Protein AF-A0A3D3PFV3-F1 (afdb_monomer)

Structure (mmCIF, N/CA/C/O backbone):
data_AF-A0A3D3PFV3-F1
#
_entry.id   AF-A0A3D3PFV3-F1
#
loop_
_atom_site.group_PDB
_atom_site.id
_atom_site.type_symbol
_atom_site.label_atom_id
_atom_site.label_alt_id
_atom_site.label_comp_id
_atom_site.label_asym_id
_atom_site.label_entity_id
_atom_site.label_seq_id
_atom_site.pdbx_PDB_ins_code
_atom_site.Cartn_x
_atom_site.Cartn_y
_atom_site.Cartn_z
_atom_site.occupancy
_atom_site.B_iso_or_equiv
_atom_site.auth_seq_id
_atom_site.auth_comp_id
_atom_site.auth_asym_id
_atom_site.auth_atom_id
_atom_site.pdbx_PDB_model_num
ATOM 1 N N . MET A 1 1 ? -27.471 -7.774 6.367 1.00 63.44 1 MET A N 1
ATOM 2 C CA . MET A 1 1 ? -28.161 -6.475 6.214 1.00 63.44 1 MET A CA 1
ATOM 3 C C . MET A 1 1 ? -28.689 -6.419 4.789 1.00 63.44 1 MET A C 1
ATOM 5 O O . MET A 1 1 ? -27.926 -6.762 3.900 1.00 63.44 1 MET A O 1
ATOM 9 N N . PHE A 1 2 ? -29.968 -6.098 4.578 1.00 79.25 2 PHE A N 1
ATOM 10 C CA . PHE A 1 2 ? -30.571 -6.064 3.232 1.00 79.25 2 PHE A CA 1
ATOM 11 C C . PHE A 1 2 ? -30.589 -4.654 2.620 1.00 79.25 2 PHE A C 1
ATOM 13 O O . PHE A 1 2 ? -30.582 -4.523 1.403 1.00 79.25 2 PHE A O 1
ATOM 20 N N . GLU A 1 3 ? -30.552 -3.614 3.456 1.00 80.38 3 GLU A N 1
ATOM 21 C CA . GLU A 1 3 ? -30.446 -2.209 3.054 1.00 80.38 3 GLU A CA 1
ATOM 22 C C . GLU A 1 3 ? -29.406 -1.511 3.940 1.00 80.38 3 GLU A C 1
ATOM 24 O O . GLU A 1 3 ? -29.421 -1.682 5.161 1.00 80.38 3 GLU A O 1
ATOM 29 N N . LEU A 1 4 ? -28.491 -0.752 3.329 1.00 80.62 4 LEU A N 1
ATOM 30 C CA . LEU A 1 4 ? -27.477 0.032 4.034 1.00 80.62 4 LEU A CA 1
ATOM 31 C C . LEU A 1 4 ? -28.091 1.359 4.502 1.00 80.62 4 LEU A C 1
ATOM 33 O O . LEU A 1 4 ? -28.334 2.246 3.686 1.00 80.62 4 LEU A O 1
ATOM 37 N N . ASN A 1 5 ? -28.314 1.509 5.809 1.00 83.88 5 ASN A N 1
ATOM 38 C CA . ASN A 1 5 ? -28.908 2.715 6.384 1.00 83.88 5 ASN A CA 1
ATOM 39 C C . ASN A 1 5 ? -28.039 3.295 7.511 1.00 83.88 5 ASN A C 1
ATOM 41 O O . ASN A 1 5 ? -27.996 2.755 8.611 1.00 83.88 5 ASN A O 1
ATOM 45 N N . PHE A 1 6 ? -27.399 4.438 7.249 1.00 79.31 6 PHE A N 1
ATOM 46 C CA . PHE A 1 6 ? -26.561 5.161 8.220 1.00 79.31 6 PHE A CA 1
ATOM 47 C C . PHE A 1 6 ? -27.351 5.920 9.303 1.00 79.31 6 PHE A C 1
ATOM 49 O O . PHE A 1 6 ? -26.748 6.550 10.165 1.00 79.31 6 PHE A O 1
ATOM 56 N N . ARG A 1 7 ? -28.689 5.930 9.236 1.00 82.25 7 ARG A N 1
ATOM 57 C CA . ARG A 1 7 ? -29.571 6.542 10.247 1.00 82.25 7 ARG A CA 1
ATOM 58 C C . ARG A 1 7 ? -30.150 5.524 11.230 1.00 82.25 7 ARG A C 1
ATOM 60 O O . ARG A 1 7 ? -30.950 5.908 12.077 1.00 82.25 7 ARG A O 1
ATOM 67 N N . ASP A 1 8 ? -29.812 4.246 11.080 1.00 86.94 8 ASP A N 1
ATOM 68 C CA . ASP A 1 8 ? -30.155 3.221 12.063 1.00 86.94 8 ASP A CA 1
ATOM 69 C C . ASP A 1 8 ? -29.319 3.447 13.335 1.00 86.94 8 ASP A C 1
ATOM 71 O O . ASP A 1 8 ? -28.158 3.842 13.263 1.00 86.94 8 ASP A O 1
ATOM 75 N N . GLU A 1 9 ? -29.912 3.225 14.506 1.00 85.25 9 GLU A N 1
ATOM 76 C CA . GLU A 1 9 ? -29.227 3.380 15.798 1.00 85.25 9 GLU A CA 1
ATOM 77 C C . GLU A 1 9 ? -28.315 2.187 16.124 1.00 85.25 9 GLU A C 1
ATOM 79 O O . GLU A 1 9 ? -27.547 2.218 17.087 1.00 85.25 9 GLU A O 1
ATOM 84 N N . ARG A 1 10 ? -28.405 1.107 15.342 1.00 88.56 10 ARG A N 1
ATOM 85 C CA . ARG A 1 10 ? -27.564 -0.083 15.485 1.00 88.56 10 ARG A CA 1
ATOM 86 C C . ARG A 1 10 ? -26.275 0.068 14.690 1.00 88.56 10 ARG A C 1
ATOM 88 O O . ARG A 1 10 ? -26.290 0.549 13.562 1.00 88.56 10 ARG A O 1
ATOM 95 N N . TYR A 1 11 ? -25.189 -0.462 15.245 1.00 84.31 11 TYR A N 1
ATOM 96 C CA . TYR A 1 11 ? -23.910 -0.530 14.546 1.00 84.31 11 TYR A CA 1
ATOM 97 C C . TYR A 1 11 ? -24.016 -1.305 13.228 1.00 84.31 11 TYR A C 1
ATOM 99 O O . TYR A 1 11 ? -24.617 -2.385 13.163 1.00 84.31 11 TYR A O 1
ATOM 107 N N . LEU A 1 12 ? -23.380 -0.772 12.187 1.00 88.00 12 LEU A N 1
ATOM 108 C CA . LEU A 1 12 ? -23.159 -1.493 10.942 1.00 88.00 12 LEU A CA 1
ATOM 109 C C . LEU A 1 12 ? -22.158 -2.642 11.169 1.00 88.00 12 LEU A C 1
ATOM 111 O O . LEU A 1 12 ? -21.323 -2.586 12.079 1.00 88.00 12 LEU A O 1
ATOM 115 N N . PRO A 1 13 ? -22.187 -3.694 10.332 1.00 87.12 13 PRO A N 1
ATOM 116 C CA . PRO A 1 13 ? -21.124 -4.691 10.329 1.00 87.12 13 PRO A CA 1
ATOM 117 C C . PRO A 1 13 ? -19.747 -4.024 10.212 1.00 87.12 13 PRO A C 1
ATOM 119 O O . PRO A 1 13 ? -19.541 -3.180 9.341 1.00 87.12 13 PRO A O 1
ATOM 122 N N . PHE A 1 14 ? -18.818 -4.419 11.087 1.00 87.44 14 PHE A N 1
ATOM 123 C CA . PHE A 1 14 ? -17.445 -3.893 11.179 1.00 87.44 14 PHE A CA 1
ATOM 124 C C . PHE A 1 14 ? -17.314 -2.422 11.612 1.00 87.44 14 PHE A C 1
ATOM 126 O O . PHE A 1 14 ? -16.203 -1.887 11.647 1.00 87.44 14 PHE A O 1
ATOM 133 N N . GLU A 1 15 ? -18.406 -1.763 12.008 1.00 89.31 15 GLU A N 1
ATOM 134 C CA . GLU A 1 15 ? -18.333 -0.418 12.569 1.00 89.31 15 GLU A CA 1
ATOM 135 C C . GLU A 1 15 ? -17.581 -0.427 13.906 1.00 89.31 15 GLU A C 1
ATOM 137 O O . GLU A 1 15 ? -17.847 -1.238 14.791 1.00 89.31 15 GLU A O 1
ATOM 142 N N . GLY A 1 16 ? -16.597 0.464 14.046 1.00 84.00 16 GLY A N 1
ATOM 143 C CA . GLY A 1 16 ? -15.778 0.557 15.257 1.00 84.00 16 GLY A CA 1
ATOM 144 C C . GLY A 1 16 ? -14.726 -0.548 15.426 1.00 84.00 16 GLY A C 1
ATOM 145 O O . GLY A 1 16 ? -13.986 -0.505 16.404 1.00 84.00 16 GLY A O 1
ATOM 146 N N . ALA A 1 17 ? -14.588 -1.486 14.479 1.00 84.38 17 ALA A N 1
ATOM 147 C CA . ALA A 1 17 ? -13.582 -2.558 14.541 1.00 84.38 17 ALA A CA 1
ATOM 148 C C . ALA A 1 17 ? -12.127 -2.066 14.368 1.00 84.38 17 ALA A C 1
ATOM 150 O O . ALA A 1 17 ? -11.183 -2.801 14.649 1.00 84.38 17 ALA A O 1
ATOM 151 N N . GLY A 1 18 ? -11.944 -0.815 13.934 1.00 81.00 18 GLY A N 1
ATOM 152 C CA . GLY A 1 18 ? -10.637 -0.210 13.686 1.00 81.00 18 GLY A CA 1
ATOM 153 C C . GLY A 1 18 ? -10.106 -0.481 12.275 1.00 81.00 18 GLY A C 1
ATOM 154 O O . GLY A 1 18 ? -10.359 -1.519 11.665 1.00 81.00 18 GLY A O 1
ATOM 155 N N . ALA A 1 19 ? -9.354 0.487 11.741 1.00 79.25 19 ALA A N 1
ATOM 156 C CA . ALA A 1 19 ? -8.774 0.395 10.398 1.00 79.25 19 ALA A CA 1
ATOM 157 C C . ALA A 1 19 ? -7.582 -0.579 10.319 1.00 79.25 19 ALA A C 1
ATOM 159 O O . ALA A 1 19 ? -7.252 -1.061 9.240 1.00 79.25 19 ALA A O 1
ATOM 160 N N . ILE A 1 20 ? -6.927 -0.861 11.451 1.00 82.56 20 ILE A N 1
ATOM 161 C CA . ILE A 1 20 ? -5.865 -1.867 11.547 1.00 82.56 20 ILE A CA 1
ATOM 162 C C . ILE A 1 20 ? -6.525 -3.176 11.974 1.00 82.56 20 ILE A C 1
ATOM 164 O O . ILE A 1 20 ? -6.770 -3.391 13.159 1.00 82.56 20 ILE A O 1
ATOM 168 N N . SER A 1 21 ? -6.850 -4.018 11.000 1.00 83.44 21 SER A N 1
ATOM 169 C CA . SER A 1 21 ? -7.611 -5.251 11.205 1.00 83.44 21 SER A CA 1
ATOM 170 C C . SER A 1 21 ? -7.213 -6.332 10.200 1.00 83.44 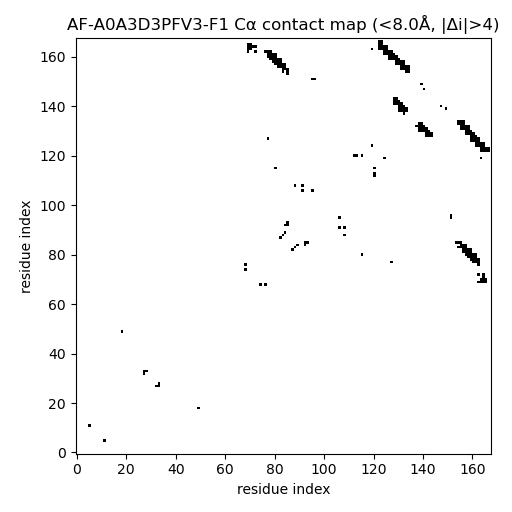21 SER A C 1
ATOM 172 O O . SER A 1 21 ? -6.666 -6.044 9.133 1.00 83.44 21 SER A O 1
ATOM 174 N N . GLU A 1 22 ? -7.470 -7.587 10.564 1.00 87.12 22 GLU A N 1
ATOM 175 C CA . GLU A 1 22 ? -7.316 -8.749 9.690 1.00 87.12 22 GLU A CA 1
ATOM 176 C C . GLU A 1 22 ? -8.679 -9.111 9.090 1.00 87.12 22 GLU A C 1
ATOM 178 O O . GLU A 1 22 ? -9.673 -9.229 9.810 1.00 87.12 22 GLU A O 1
ATOM 183 N N . TRP A 1 23 ? -8.731 -9.268 7.767 1.00 86.81 23 TRP A N 1
ATOM 184 C CA . TRP A 1 23 ? -9.965 -9.528 7.027 1.00 86.81 23 TRP A CA 1
ATOM 185 C C . TRP A 1 23 ? -9.906 -10.923 6.416 1.00 86.81 23 TRP A C 1
ATOM 187 O O . TRP A 1 23 ? -9.012 -11.219 5.625 1.00 86.81 23 TRP A O 1
ATOM 197 N N . LYS A 1 24 ? -10.877 -11.771 6.760 1.00 90.75 24 LYS A N 1
ATOM 198 C CA . LYS A 1 24 ? -11.032 -13.105 6.176 1.00 90.75 24 LYS A CA 1
ATOM 199 C C . LYS A 1 24 ? -12.237 -13.113 5.243 1.00 90.75 24 LYS A C 1
ATOM 201 O O . LYS A 1 24 ? -13.360 -12.867 5.678 1.00 90.75 24 LYS A O 1
ATOM 206 N N . ILE A 1 25 ? -11.9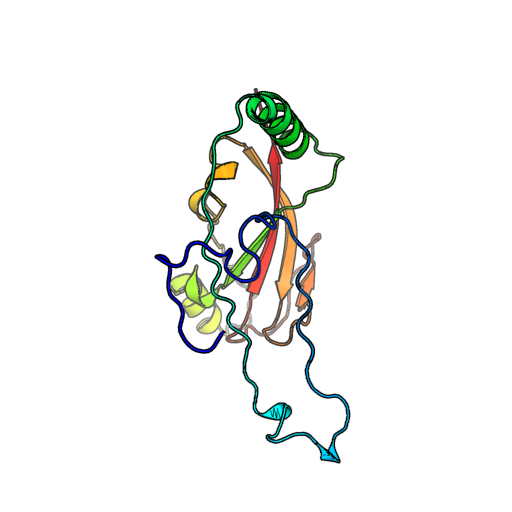93 -13.414 3.973 1.00 89.38 25 ILE A N 1
ATOM 207 C CA . ILE A 1 25 ? -13.028 -13.646 2.963 1.00 89.38 25 ILE A CA 1
ATOM 208 C C . ILE A 1 25 ? -13.002 -15.141 2.657 1.00 89.38 25 ILE A C 1
ATOM 210 O O . ILE A 1 25 ? -11.947 -15.682 2.337 1.00 89.38 25 ILE A O 1
ATOM 214 N N . GLU A 1 26 ? -14.143 -15.808 2.794 1.00 90.50 26 GLU A N 1
ATOM 215 C CA . GLU A 1 26 ? -14.268 -17.249 2.584 1.00 90.50 26 GLU A CA 1
ATOM 216 C C . GLU A 1 26 ? -15.376 -17.519 1.570 1.00 90.50 26 GLU A C 1
ATOM 218 O O . GLU A 1 26 ? -16.460 -16.937 1.637 1.00 90.50 26 GLU A O 1
ATOM 223 N N . LEU A 1 27 ? -15.069 -18.383 0.610 1.00 90.25 27 LEU A N 1
ATOM 224 C CA . LEU A 1 27 ? -15.999 -18.876 -0.393 1.00 90.25 27 LEU A CA 1
ATOM 225 C C . LEU A 1 27 ? -16.276 -20.356 -0.120 1.00 90.25 27 LEU A C 1
ATOM 227 O O . LEU A 1 27 ? -15.479 -21.033 0.524 1.00 90.25 27 LEU A O 1
ATOM 231 N N . THR A 1 28 ? -17.408 -20.871 -0.596 1.00 90.75 28 THR A N 1
ATOM 232 C CA . THR A 1 28 ? -17.807 -22.254 -0.319 1.00 90.75 28 THR A CA 1
ATOM 233 C C . THR A 1 28 ? -16.836 -23.250 -0.957 1.00 90.75 28 THR A C 1
ATOM 235 O O . THR A 1 28 ? -16.671 -23.292 -2.178 1.00 90.75 28 THR A O 1
ATOM 238 N N . GLU A 1 29 ? -16.214 -24.089 -0.127 1.00 86.94 29 GLU A N 1
ATOM 239 C CA . GLU A 1 29 ? -15.253 -25.095 -0.592 1.00 86.94 29 GLU A CA 1
ATOM 240 C C . GLU A 1 29 ? -15.930 -26.254 -1.334 1.00 86.94 29 GLU A C 1
ATOM 242 O O . GLU A 1 29 ? -15.384 -26.723 -2.333 1.00 86.94 29 GLU A O 1
ATOM 247 N N . ALA A 1 30 ? -17.127 -26.658 -0.888 1.00 90.31 30 ALA A N 1
ATOM 248 C CA . ALA A 1 30 ? -17.932 -27.723 -1.487 1.00 90.31 30 ALA A CA 1
ATOM 249 C C . ALA A 1 30 ? -18.321 -27.373 -2.931 1.00 90.31 30 ALA A C 1
ATOM 251 O O . ALA A 1 30 ? -19.153 -26.493 -3.170 1.00 90.31 30 ALA A O 1
ATOM 252 N N . GLU A 1 31 ? -17.690 -28.049 -3.890 1.00 86.25 31 GLU A N 1
ATOM 253 C CA . GLU A 1 31 ? -17.809 -27.765 -5.321 1.00 86.25 31 GLU A CA 1
ATOM 254 C C . GLU A 1 31 ? -19.246 -27.952 -5.821 1.00 86.25 31 GLU A C 1
ATOM 256 O O . GLU A 1 31 ? -19.738 -27.145 -6.607 1.00 86.25 31 GLU A O 1
ATOM 261 N N . GLU A 1 32 ? -19.965 -28.930 -5.269 1.00 90.81 32 GLU A N 1
ATOM 262 C CA . GLU A 1 32 ? -21.368 -29.210 -5.563 1.00 90.81 32 GLU A CA 1
ATOM 263 C C . GLU A 1 32 ? -22.337 -28.093 -5.138 1.00 90.81 32 GLU A C 1
ATOM 265 O O . GLU A 1 32 ? -23.477 -28.059 -5.601 1.00 90.81 32 GLU A O 1
ATOM 270 N N . LEU A 1 33 ? -21.898 -27.170 -4.273 1.00 90.25 33 LEU A N 1
ATOM 271 C CA . LEU A 1 33 ? -22.690 -26.025 -3.811 1.00 90.25 33 LEU A CA 1
ATOM 272 C C . LEU A 1 33 ? -22.277 -24.701 -4.469 1.00 90.25 33 LEU A C 1
ATOM 274 O O . LEU A 1 33 ? -22.905 -23.668 -4.208 1.00 90.25 33 LEU A O 1
ATOM 278 N N . ARG A 1 34 ? -21.238 -24.691 -5.315 1.00 90.62 34 ARG A N 1
ATOM 279 C CA . ARG A 1 34 ? -20.789 -23.469 -5.994 1.00 90.62 34 ARG A CA 1
ATOM 280 C C . ARG A 1 34 ? -21.813 -23.063 -7.051 1.00 90.62 34 ARG A C 1
ATOM 282 O O . ARG A 1 34 ? -22.067 -23.783 -8.008 1.00 90.62 34 ARG A O 1
ATOM 289 N N . GLN A 1 35 ? -22.399 -21.878 -6.885 1.00 87.19 35 GLN A N 1
ATOM 290 C CA . GLN A 1 35 ? -23.407 -21.347 -7.815 1.00 87.19 35 GLN A CA 1
ATOM 291 C C . GLN A 1 35 ? -22.805 -20.754 -9.100 1.00 87.19 35 GLN A C 1
ATOM 293 O O . GLN A 1 35 ? -23.541 -20.436 -10.031 1.00 87.19 35 GLN A O 1
ATOM 298 N N . PHE A 1 36 ? -21.485 -20.571 -9.148 1.00 87.00 36 PHE A N 1
ATOM 299 C CA . PHE A 1 36 ? -20.759 -20.020 -10.288 1.00 87.00 36 PHE A CA 1
ATOM 300 C C . PHE A 1 36 ? -19.314 -20.526 -10.299 1.00 87.00 36 PHE A C 1
ATOM 302 O O . PHE A 1 36 ? -18.792 -20.966 -9.272 1.00 87.00 36 PHE A O 1
ATOM 309 N N . ASP A 1 37 ? -18.678 -20.459 -11.468 1.00 88.88 37 ASP A N 1
ATOM 310 C CA . ASP A 1 37 ? -17.284 -20.854 -11.648 1.00 88.88 37 ASP A CA 1
ATOM 311 C C . ASP A 1 37 ? -16.344 -19.837 -10.984 1.00 88.88 37 ASP A C 1
ATOM 313 O O . ASP A 1 37 ? -16.353 -18.650 -11.300 1.00 88.88 37 ASP A O 1
ATOM 317 N N . TYR A 1 38 ? -15.511 -20.294 -10.053 1.00 91.06 38 TYR A N 1
ATOM 318 C CA . TYR A 1 38 ? -14.567 -19.414 -9.365 1.00 91.06 38 TYR A CA 1
ATOM 319 C C . TYR A 1 38 ? -13.394 -19.007 -10.258 1.00 91.06 38 TYR A C 1
ATOM 321 O O . TYR A 1 38 ? -12.816 -17.946 -10.032 1.00 91.06 38 TYR A O 1
ATOM 329 N N . TYR A 1 39 ? -13.080 -19.774 -11.309 1.00 89.62 39 TYR A N 1
ATOM 330 C CA . TYR A 1 39 ? -12.046 -19.392 -12.273 1.00 89.62 39 TYR A CA 1
ATOM 331 C C . TYR A 1 39 ? -12.427 -18.153 -13.091 1.00 89.62 39 TYR A C 1
ATOM 333 O O . TYR A 1 39 ? -11.550 -17.523 -13.680 1.00 89.62 39 TYR A O 1
ATOM 341 N N . SER A 1 40 ? -13.708 -17.764 -13.110 1.00 91.69 40 SER A N 1
ATOM 342 C CA . SER A 1 40 ? -14.149 -16.531 -13.764 1.00 91.69 40 SER A CA 1
ATOM 343 C C . SER A 1 40 ? -14.030 -15.282 -12.883 1.00 91.69 40 SER A C 1
ATOM 345 O O . SER A 1 40 ? -14.310 -14.186 -13.363 1.00 91.69 40 SER A O 1
ATOM 347 N N . ILE A 1 41 ? -13.668 -15.412 -11.600 1.00 90.56 41 ILE A N 1
ATOM 348 C CA . ILE A 1 41 ? -13.459 -14.256 -10.718 1.00 90.56 41 ILE A CA 1
ATOM 349 C C . ILE A 1 41 ? -12.132 -13.594 -11.105 1.00 90.56 41 ILE A C 1
ATOM 351 O O . ILE A 1 41 ? -11.065 -14.160 -10.882 1.00 90.56 41 ILE A O 1
ATOM 355 N N . SER A 1 42 ? -12.19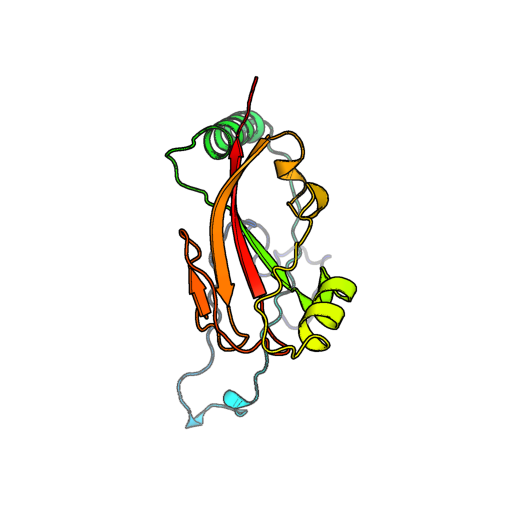0 -12.391 -11.678 1.00 90.50 42 SER A N 1
ATOM 356 C CA . SER A 1 42 ? -10.995 -11.627 -12.054 1.00 90.50 42 SER A CA 1
ATOM 357 C C . SER A 1 42 ? -10.259 -11.053 -10.847 1.00 90.50 42 SER A C 1
ATOM 359 O O . SER A 1 42 ? -9.033 -11.111 -10.772 1.00 90.50 42 SER A O 1
ATOM 361 N N . ASP A 1 43 ? -11.010 -10.465 -9.921 1.00 91.19 43 ASP A N 1
ATOM 362 C CA . ASP A 1 43 ? -10.504 -9.680 -8.805 1.00 91.19 43 ASP A CA 1
ATOM 363 C C . ASP A 1 43 ? -11.575 -9.489 -7.720 1.00 91.19 43 ASP A C 1
ATOM 365 O O . ASP A 1 43 ? -12.768 -9.721 -7.925 1.00 91.19 43 ASP A O 1
ATOM 369 N N . VAL A 1 44 ? -11.126 -9.076 -6.533 1.00 88.19 44 VAL A N 1
ATOM 370 C CA . VAL A 1 44 ? -11.982 -8.736 -5.391 1.00 88.19 44 VAL A CA 1
ATOM 371 C C . VAL A 1 44 ? -11.733 -7.278 -5.027 1.00 88.19 44 VAL A C 1
ATOM 373 O O . VAL A 1 44 ? -10.611 -6.900 -4.693 1.00 88.19 44 VAL A O 1
ATOM 376 N N . ILE A 1 45 ? -12.787 -6.462 -5.062 1.00 91.25 45 ILE A N 1
ATOM 377 C CA . ILE A 1 45 ? -12.730 -5.037 -4.719 1.00 91.25 45 ILE A CA 1
ATOM 378 C C . ILE A 1 45 ? -13.412 -4.826 -3.365 1.00 91.25 45 ILE A C 1
ATOM 380 O O . ILE A 1 45 ? -14.612 -5.058 -3.220 1.00 91.25 45 ILE A O 1
ATOM 384 N N . LEU A 1 46 ? -12.651 -4.362 -2.372 1.00 88.88 46 LEU A N 1
ATOM 385 C CA . LEU A 1 46 ? -13.157 -4.033 -1.039 1.00 88.88 46 LEU A CA 1
ATOM 386 C C . LEU A 1 46 ? -13.310 -2.514 -0.884 1.00 88.88 46 LEU A C 1
ATOM 388 O O . LEU A 1 46 ? -12.331 -1.771 -0.954 1.00 88.88 46 LEU A O 1
ATOM 392 N N . HIS A 1 47 ? -14.533 -2.051 -0.620 1.00 89.19 47 HIS A N 1
ATOM 393 C CA . HIS A 1 47 ? -14.808 -0.651 -0.295 1.00 89.19 47 HIS A CA 1
ATOM 394 C C . HIS A 1 47 ? -14.796 -0.445 1.221 1.00 89.19 47 HIS A C 1
ATOM 396 O O . HIS A 1 47 ? -15.679 -0.926 1.926 1.00 89.19 47 HIS A O 1
ATOM 402 N N . MET A 1 48 ? -13.808 0.297 1.720 1.00 86.50 48 MET A N 1
ATOM 403 C CA . MET A 1 48 ? -13.671 0.603 3.143 1.00 86.50 48 MET A CA 1
ATOM 404 C C . MET A 1 48 ? -14.009 2.070 3.413 1.00 86.50 48 MET A C 1
ATOM 406 O O . MET A 1 48 ? -13.294 2.976 2.985 1.00 86.50 48 MET A O 1
ATOM 410 N N . SER A 1 49 ? -15.085 2.303 4.162 1.00 87.44 49 SER A N 1
ATOM 411 C CA . SER A 1 49 ? -15.403 3.611 4.738 1.00 87.44 49 SER A CA 1
ATOM 412 C C . SER A 1 49 ? -14.935 3.644 6.186 1.00 87.44 49 SER A C 1
ATOM 414 O O . SER A 1 49 ? -15.331 2.802 6.986 1.00 87.44 49 SER A O 1
ATOM 416 N N . TYR A 1 50 ? -14.084 4.609 6.525 1.00 89.06 50 TYR A N 1
ATOM 417 C CA . TYR A 1 50 ? -13.547 4.761 7.872 1.00 89.06 50 TYR A CA 1
ATOM 418 C C . TYR A 1 50 ? -13.673 6.206 8.348 1.00 89.06 50 TYR A C 1
ATOM 420 O O . TYR A 1 50 ? -13.623 7.148 7.556 1.00 89.06 50 TYR A O 1
ATOM 428 N N . THR A 1 51 ? -13.779 6.370 9.664 1.00 87.31 51 THR A N 1
ATOM 429 C CA . THR A 1 51 ? -13.739 7.677 10.322 1.00 87.31 51 THR A CA 1
ATOM 430 C C . THR A 1 51 ? -12.447 7.773 11.117 1.00 87.31 51 THR A C 1
ATOM 432 O O . THR A 1 51 ? -12.269 7.065 12.108 1.00 87.31 51 THR A O 1
ATOM 435 N N . ALA A 1 52 ? -11.533 8.646 10.694 1.00 86.88 52 ALA A N 1
ATOM 436 C CA . ALA A 1 52 ? -10.340 8.952 11.476 1.00 86.88 52 ALA A CA 1
ATOM 437 C C . ALA A 1 52 ? -10.728 9.848 12.660 1.00 86.88 52 ALA A C 1
ATOM 439 O O . ALA A 1 52 ? -11.145 10.991 12.470 1.00 86.88 52 ALA A O 1
ATOM 440 N N . ARG A 1 53 ? -10.600 9.329 13.883 1.00 83.44 53 ARG A N 1
ATOM 441 C CA . ARG A 1 53 ? -10.770 10.105 15.115 1.00 83.44 53 ARG A CA 1
ATOM 442 C C . ARG A 1 53 ? -9.396 10.464 15.671 1.00 83.44 53 ARG A C 1
ATOM 444 O O . ARG A 1 53 ? -8.507 9.620 15.717 1.00 83.44 53 ARG A O 1
ATOM 451 N N . GLU A 1 54 ? -9.230 11.714 16.091 1.00 82.75 54 GLU A N 1
ATOM 452 C CA . GLU A 1 54 ? -8.014 12.138 16.778 1.00 82.75 54 GLU A CA 1
ATOM 453 C C . GLU A 1 54 ? -7.953 11.525 18.180 1.00 82.75 54 GLU A C 1
ATOM 455 O O . GLU A 1 54 ? -8.906 11.611 18.955 1.00 82.75 54 GLU A O 1
ATOM 460 N N . GLU A 1 55 ? -6.802 10.947 18.512 1.00 81.81 55 GLU A N 1
ATOM 461 C CA . GLU A 1 55 ? -6.478 10.498 19.859 1.00 81.81 55 GLU A CA 1
ATOM 462 C C . GLU A 1 55 ? -5.146 11.123 20.283 1.00 81.81 55 GLU A C 1
ATOM 464 O O . GLU A 1 55 ? -4.068 10.705 19.854 1.00 81.81 55 GLU A O 1
ATOM 469 N N . ALA A 1 56 ? -5.217 12.162 21.122 1.00 82.62 56 ALA A N 1
ATOM 470 C CA . ALA A 1 56 ? -4.058 12.980 21.491 1.00 82.62 56 ALA A CA 1
ATOM 471 C C . ALA A 1 56 ? -2.920 12.167 22.140 1.00 82.62 56 ALA A C 1
ATOM 473 O O . ALA A 1 56 ? -1.747 12.496 21.964 1.00 82.62 56 ALA A O 1
ATOM 474 N N . ILE A 1 57 ? -3.260 11.082 22.844 1.00 89.44 57 ILE A N 1
ATOM 475 C CA . ILE A 1 57 ? -2.304 10.198 23.527 1.00 89.44 57 ILE A CA 1
ATOM 476 C C . ILE A 1 57 ? -1.424 9.441 22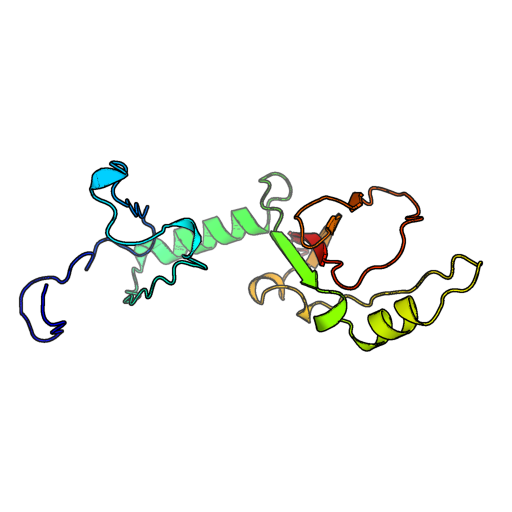.518 1.00 89.44 57 ILE A C 1
ATOM 478 O O . ILE A 1 57 ? -0.246 9.212 22.785 1.00 89.44 57 ILE A O 1
ATOM 482 N N . LEU A 1 58 ? -1.954 9.101 21.338 1.00 85.62 58 LEU A N 1
ATOM 483 C CA . LEU A 1 58 ? -1.229 8.333 20.320 1.00 85.62 58 LEU A CA 1
ATOM 484 C C . LEU A 1 58 ? -0.289 9.188 19.464 1.00 85.62 58 LEU A C 1
ATOM 486 O O . LEU A 1 58 ? 0.588 8.643 18.794 1.00 85.62 58 LEU A O 1
ATOM 490 N N . LYS A 1 59 ? -0.420 10.520 19.501 1.00 86.38 59 LYS A N 1
ATOM 491 C CA . LYS A 1 59 ? 0.360 11.432 18.654 1.00 86.38 59 LYS A CA 1
ATOM 492 C C . LYS A 1 59 ? 1.867 11.299 18.877 1.00 86.38 59 LYS A C 1
ATOM 494 O O . LYS A 1 59 ? 2.608 11.095 17.918 1.00 86.38 59 LYS A O 1
ATOM 499 N N . THR A 1 60 ? 2.322 11.415 20.123 1.00 91.44 60 THR A N 1
ATOM 500 C CA . THR A 1 60 ? 3.757 11.359 20.448 1.00 91.44 60 THR A CA 1
ATOM 501 C C . THR A 1 60 ? 4.350 9.972 20.160 1.00 91.44 60 THR A C 1
ATOM 503 O O . THR A 1 60 ? 5.311 9.914 19.392 1.00 91.44 60 THR A O 1
ATOM 506 N N . PRO A 1 61 ? 3.749 8.853 20.627 1.00 90.19 61 PRO A N 1
ATOM 507 C CA . PRO A 1 61 ? 4.228 7.511 20.287 1.00 90.19 61 PRO A CA 1
ATOM 508 C C . PRO A 1 61 ? 4.264 7.233 18.780 1.00 90.19 61 PRO A C 1
ATOM 510 O O . PRO A 1 61 ? 5.208 6.613 18.293 1.00 90.19 61 PRO A O 1
ATOM 513 N N . ALA A 1 62 ? 3.271 7.708 18.018 1.00 86.62 62 ALA A N 1
ATOM 514 C CA . ALA A 1 62 ? 3.252 7.541 16.567 1.00 86.62 62 ALA A CA 1
ATOM 515 C C . ALA A 1 62 ? 4.395 8.311 15.887 1.00 86.62 62 ALA A C 1
ATOM 517 O O . ALA A 1 62 ? 5.070 7.757 15.020 1.00 86.62 62 ALA A O 1
ATOM 518 N N . ILE A 1 63 ? 4.649 9.559 16.299 1.00 87.25 63 ILE A N 1
ATOM 519 C CA . ILE A 1 63 ? 5.767 10.363 15.784 1.00 87.25 63 ILE A CA 1
ATOM 520 C C . ILE A 1 63 ? 7.108 9.698 16.111 1.00 87.25 63 ILE A C 1
ATOM 522 O O . ILE A 1 63 ? 7.969 9.611 15.236 1.00 87.25 63 ILE A O 1
ATOM 526 N N . ASP A 1 64 ? 7.292 9.211 17.335 1.00 88.94 64 ASP A N 1
ATOM 527 C CA . ASP A 1 64 ? 8.545 8.577 17.756 1.00 88.94 64 ASP A CA 1
ATOM 528 C C . ASP A 1 64 ? 8.772 7.237 17.047 1.00 88.94 64 ASP A C 1
ATOM 530 O O . ASP A 1 64 ? 9.891 6.939 16.619 1.00 88.94 64 ASP A O 1
ATOM 534 N N . ASN A 1 65 ? 7.705 6.466 16.822 1.00 85.56 65 ASN A N 1
ATOM 535 C CA . ASN A 1 65 ? 7.760 5.256 16.009 1.00 85.56 65 ASN A CA 1
ATOM 536 C C . ASN A 1 65 ? 8.114 5.575 14.549 1.00 85.56 65 ASN A C 1
ATOM 538 O O . ASN A 1 65 ? 8.992 4.933 13.981 1.00 85.56 65 ASN A O 1
ATOM 542 N N . LEU A 1 66 ? 7.492 6.596 13.947 1.00 80.50 66 LEU A N 1
ATOM 543 C CA . LEU A 1 66 ? 7.816 7.026 12.582 1.00 80.50 66 LEU A CA 1
ATOM 544 C C . LEU A 1 66 ? 9.265 7.494 12.467 1.00 80.50 66 LEU A C 1
ATOM 546 O O . LEU A 1 66 ? 9.956 7.082 11.541 1.00 80.50 66 LEU A O 1
ATOM 550 N N . LYS A 1 67 ? 9.752 8.296 13.420 1.00 80.31 67 LYS A N 1
ATOM 551 C CA . LYS A 1 67 ? 11.164 8.692 13.469 1.00 80.31 67 LYS A CA 1
ATOM 552 C C . LYS A 1 67 ? 12.062 7.467 13.536 1.00 80.31 67 LYS A C 1
ATOM 554 O O . LYS A 1 67 ? 12.972 7.374 12.730 1.00 80.31 67 LYS A O 1
ATOM 559 N N . THR A 1 68 ? 11.759 6.516 14.418 1.00 81.44 68 THR A N 1
ATOM 560 C CA . THR A 1 68 ? 12.531 5.275 14.561 1.00 81.44 68 THR A CA 1
ATOM 561 C C . THR A 1 68 ? 12.552 4.471 13.259 1.00 81.44 68 THR A C 1
ATOM 563 O O . THR A 1 68 ? 13.620 4.073 12.810 1.00 81.44 68 THR A O 1
ATOM 566 N N . ILE A 1 69 ? 11.395 4.266 12.622 1.00 76.69 69 ILE A N 1
ATOM 567 C CA . ILE A 1 69 ? 11.274 3.517 11.361 1.00 76.69 69 ILE A CA 1
ATOM 568 C C . ILE A 1 69 ? 12.045 4.199 10.222 1.00 76.69 69 ILE A C 1
ATOM 570 O O . ILE A 1 69 ? 12.634 3.510 9.396 1.00 76.69 69 ILE A O 1
ATOM 574 N N . LEU A 1 70 ? 12.026 5.533 10.165 1.00 75.06 70 LEU A N 1
ATOM 575 C CA . LEU A 1 70 ? 12.652 6.311 9.091 1.00 75.06 70 LEU A CA 1
ATOM 576 C C . LEU A 1 70 ? 14.140 6.614 9.346 1.00 75.06 70 LEU A C 1
ATOM 578 O O . LEU A 1 70 ? 14.864 6.901 8.403 1.00 75.06 70 LEU A O 1
ATOM 582 N N . SER A 1 71 ? 14.623 6.581 10.591 1.00 70.81 71 SER A N 1
ATOM 583 C CA . SER A 1 71 ? 16.034 6.856 10.910 1.00 70.81 71 SER A CA 1
ATOM 584 C C . SER A 1 71 ? 16.913 5.609 10.9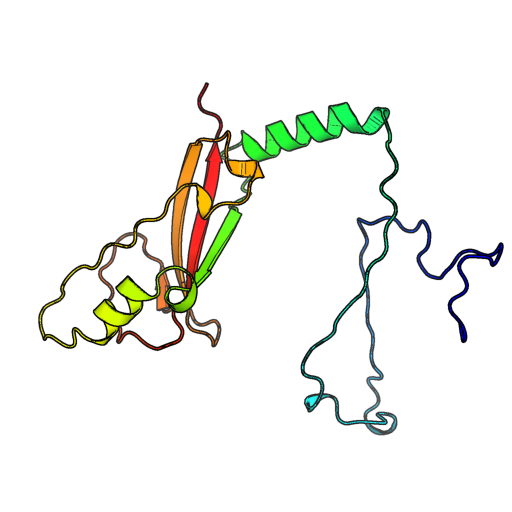74 1.00 70.81 71 SER A C 1
ATOM 586 O O . SER A 1 71 ? 18.134 5.718 10.912 1.00 70.81 71 SER A O 1
ATOM 588 N N . ASP A 1 72 ? 16.320 4.435 11.177 1.00 64.81 72 ASP A N 1
ATOM 589 C CA . ASP A 1 72 ? 17.067 3.217 11.473 1.00 64.81 72 ASP A CA 1
ATOM 590 C C . ASP A 1 72 ? 17.422 2.448 10.187 1.00 64.81 72 ASP A C 1
ATOM 592 O O . ASP A 1 72 ? 16.605 1.726 9.612 1.00 64.81 72 ASP A O 1
ATOM 596 N N . GLU A 1 73 ? 18.677 2.580 9.741 1.00 59.22 73 GLU A N 1
ATOM 597 C CA . GLU A 1 73 ? 19.223 1.862 8.576 1.00 59.22 73 GLU A CA 1
ATOM 598 C C . GLU A 1 73 ? 19.211 0.325 8.755 1.00 59.22 73 GLU A C 1
ATOM 600 O O . GLU A 1 73 ? 19.233 -0.417 7.759 1.00 59.22 73 GLU A O 1
ATOM 605 N N . THR A 1 74 ? 19.144 -0.144 10.011 1.00 54.03 74 THR A N 1
ATOM 606 C CA . THR A 1 74 ? 19.265 -1.549 10.430 1.00 54.03 74 THR A CA 1
ATOM 607 C C . THR A 1 74 ? 17.920 -2.234 10.696 1.00 54.03 74 THR A C 1
ATOM 609 O O . THR A 1 74 ? 17.821 -3.445 10.511 1.00 54.03 74 THR A O 1
ATOM 612 N N . LYS A 1 75 ? 16.849 -1.487 11.015 1.00 54.41 75 LYS A N 1
ATOM 613 C CA . LYS A 1 75 ? 15.483 -2.028 11.230 1.00 54.41 75 LYS A CA 1
ATOM 614 C C . LYS A 1 75 ? 14.640 -2.242 9.966 1.00 54.41 75 LYS A C 1
ATOM 616 O O . LYS A 1 75 ? 13.439 -2.489 10.051 1.00 54.41 75 LYS A O 1
ATOM 621 N N . GLY A 1 76 ? 15.264 -2.245 8.791 1.00 50.69 76 GLY A N 1
ATOM 622 C CA . GLY A 1 76 ? 14.820 -3.141 7.719 1.00 50.69 76 GLY A CA 1
ATOM 623 C C . GLY A 1 76 ? 13.496 -2.829 7.014 1.00 50.69 76 GLY A C 1
ATOM 624 O O . GLY A 1 76 ? 12.984 -3.714 6.336 1.00 50.69 76 GLY A O 1
ATOM 625 N N . LYS A 1 77 ? 12.944 -1.610 7.075 1.00 61.72 77 LYS A N 1
ATOM 626 C CA . LYS A 1 77 ? 11.898 -1.234 6.108 1.00 61.72 77 LYS A CA 1
ATOM 627 C C . LYS A 1 77 ? 12.540 -0.717 4.832 1.00 61.72 77 LYS A C 1
ATOM 629 O O . LYS A 1 77 ? 12.715 0.479 4.637 1.00 61.72 77 LYS A O 1
ATOM 634 N N . ILE A 1 78 ? 12.911 -1.670 3.986 1.00 64.12 78 ILE A N 1
ATOM 635 C CA . ILE A 1 78 ? 13.095 -1.417 2.565 1.00 64.12 78 ILE A CA 1
ATOM 636 C C . ILE A 1 78 ? 11.729 -1.001 2.032 1.00 64.12 78 ILE A C 1
ATOM 638 O O . ILE A 1 78 ? 10.756 -1.739 2.188 1.00 64.12 78 ILE A O 1
ATOM 642 N N . PHE A 1 79 ? 11.645 0.186 1.446 1.00 73.88 79 PHE A N 1
ATOM 643 C CA . PHE A 1 79 ? 10.447 0.610 0.743 1.00 73.88 79 PHE A CA 1
ATOM 644 C C . PHE A 1 79 ? 10.598 0.177 -0.716 1.00 73.88 79 PHE A C 1
ATOM 646 O O . PHE A 1 79 ? 11.433 0.744 -1.425 1.00 73.88 79 PHE A O 1
ATOM 653 N N . PRO A 1 80 ? 9.847 -0.837 -1.176 1.00 76.38 80 PRO A N 1
ATOM 654 C CA . PRO A 1 80 ? 9.828 -1.166 -2.586 1.00 76.38 80 PRO A CA 1
ATOM 655 C C . PRO A 1 80 ? 9.027 -0.093 -3.322 1.00 76.38 80 PRO A C 1
ATOM 657 O O . PRO A 1 80 ? 7.882 0.212 -2.975 1.00 76.38 80 PRO A O 1
ATOM 660 N N . ARG A 1 81 ? 9.621 0.482 -4.361 1.00 79.38 81 ARG A N 1
ATOM 661 C CA . ARG A 1 81 ? 8.916 1.281 -5.355 1.00 79.38 81 ARG A CA 1
ATOM 662 C C . ARG A 1 81 ? 8.932 0.527 -6.670 1.00 79.38 81 ARG A C 1
ATOM 664 O O . ARG A 1 81 ? 9.989 0.356 -7.264 1.00 79.38 81 ARG A O 1
ATOM 671 N N . LEU A 1 82 ? 7.752 0.125 -7.127 1.00 81.31 82 LEU A N 1
ATOM 672 C CA . LEU A 1 82 ? 7.580 -0.376 -8.482 1.00 81.31 82 LEU A CA 1
ATOM 673 C C . LEU A 1 82 ? 7.445 0.811 -9.440 1.00 81.31 82 LEU A C 1
ATOM 675 O O . LEU A 1 82 ? 6.693 1.754 -9.179 1.00 81.31 82 LEU A O 1
ATOM 679 N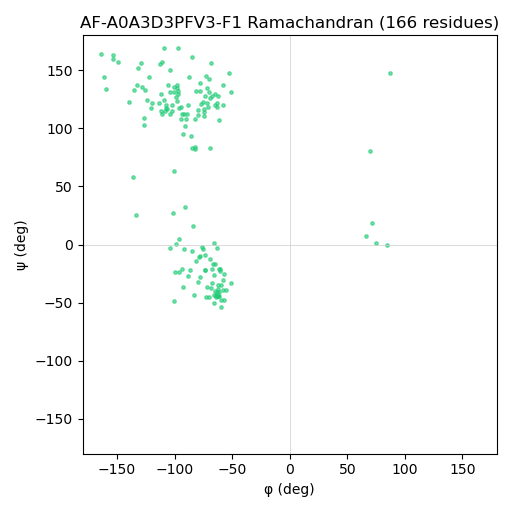 N . ILE A 1 83 ? 8.206 0.752 -10.522 1.00 80.38 83 ILE A N 1
ATOM 680 C CA . ILE A 1 83 ? 8.204 1.689 -11.637 1.00 80.38 83 ILE A CA 1
ATOM 681 C C . ILE A 1 83 ? 7.950 0.865 -12.893 1.00 80.38 83 ILE A C 1
ATOM 683 O O . ILE A 1 83 ? 8.668 -0.090 -13.185 1.00 80.38 83 ILE A O 1
ATOM 687 N N . SER A 1 84 ? 6.920 1.223 -13.642 1.00 82.31 84 SER A N 1
ATOM 688 C CA . SER A 1 84 ? 6.649 0.616 -14.936 1.00 82.31 84 SER A CA 1
ATOM 689 C C . SER A 1 84 ? 7.387 1.412 -15.999 1.00 82.31 84 SER A C 1
ATOM 691 O O . SER A 1 84 ? 7.005 2.544 -16.272 1.00 82.31 84 SER A O 1
ATOM 693 N N . LEU A 1 85 ? 8.407 0.832 -16.642 1.00 80.38 85 LEU A N 1
ATOM 694 C CA . LEU A 1 85 ? 9.192 1.564 -17.646 1.00 80.38 85 LEU A CA 1
ATOM 695 C C . LEU A 1 85 ? 8.310 2.135 -18.763 1.00 80.38 85 LEU A C 1
ATOM 697 O O . LEU A 1 85 ? 8.493 3.272 -19.171 1.00 80.38 85 LEU A O 1
ATOM 701 N N . LYS A 1 86 ? 7.295 1.384 -19.193 1.00 80.44 86 LYS A N 1
ATOM 702 C CA . LYS A 1 86 ? 6.356 1.812 -20.234 1.00 80.44 86 LYS A CA 1
ATOM 703 C C . LYS A 1 86 ? 5.519 3.037 -19.849 1.00 80.44 86 LYS A C 1
ATOM 705 O O . LYS A 1 86 ? 5.254 3.874 -20.705 1.00 80.44 86 LYS A O 1
ATOM 710 N N . ASN A 1 87 ? 5.052 3.109 -18.601 1.00 84.19 87 ASN A N 1
ATOM 711 C CA . ASN A 1 87 ? 4.139 4.171 -18.161 1.00 84.19 87 ASN A CA 1
ATOM 712 C C . ASN A 1 87 ? 4.884 5.368 -17.564 1.00 84.19 87 ASN A C 1
ATOM 714 O O . ASN A 1 87 ? 4.459 6.504 -17.744 1.00 84.19 87 ASN A O 1
ATOM 718 N N . ASP A 1 88 ? 5.972 5.105 -16.842 1.00 83.00 88 ASP A N 1
ATOM 719 C CA . ASP A 1 88 ? 6.751 6.111 -16.125 1.00 83.00 88 ASP A CA 1
ATOM 720 C C . ASP A 1 88 ? 7.849 6.739 -17.004 1.00 83.00 88 ASP A C 1
ATOM 722 O O . ASP A 1 88 ? 8.225 7.886 -16.771 1.00 83.00 88 ASP A O 1
ATOM 726 N N . PHE A 1 89 ? 8.340 6.011 -18.016 1.00 84.94 89 PHE A N 1
ATOM 727 C CA . PHE A 1 89 ? 9.408 6.430 -18.937 1.00 84.94 89 PHE A CA 1
ATOM 728 C C . PHE A 1 89 ? 9.073 6.071 -20.401 1.00 84.94 89 PHE A C 1
ATOM 730 O O . PHE A 1 89 ? 9.800 5.298 -21.033 1.00 84.94 89 PHE A O 1
ATOM 737 N N . PRO A 1 90 ? 7.946 6.562 -20.957 1.00 84.62 90 PRO A N 1
ATOM 738 C CA . PRO A 1 90 ? 7.459 6.127 -22.266 1.00 84.62 90 PRO A CA 1
ATOM 739 C C . PRO A 1 90 ? 8.444 6.425 -23.405 1.00 84.62 90 PRO A C 1
ATOM 741 O O . PRO A 1 90 ? 8.644 5.572 -24.268 1.00 84.62 90 PRO A O 1
ATOM 744 N N . ASP A 1 91 ? 9.091 7.591 -23.403 1.00 84.38 91 ASP A N 1
ATOM 745 C CA . ASP A 1 91 ? 10.000 8.014 -24.476 1.00 84.38 91 ASP A CA 1
ATOM 746 C C . ASP A 1 91 ? 11.300 7.193 -24.474 1.00 84.38 91 ASP A C 1
ATOM 748 O O . ASP A 1 91 ? 11.751 6.694 -25.515 1.00 84.38 91 ASP A O 1
ATOM 752 N N . GLU A 1 92 ? 11.888 6.992 -23.292 1.00 81.19 92 GLU A N 1
ATOM 753 C CA . GLU A 1 92 ? 13.067 6.149 -23.104 1.00 81.19 92 GLU A CA 1
ATOM 754 C C . GLU A 1 92 ? 12.749 4.687 -23.427 1.00 81.19 92 GLU A C 1
ATOM 756 O O . GLU A 1 92 ? 13.543 4.014 -24.086 1.00 81.19 92 GLU A O 1
ATOM 761 N N . PHE A 1 93 ? 11.564 4.210 -23.035 1.00 79.25 93 PHE A N 1
ATOM 762 C CA . PHE A 1 93 ? 11.085 2.869 -23.353 1.00 79.25 93 PHE A CA 1
ATOM 763 C C . PHE A 1 93 ? 10.910 2.665 -24.865 1.00 79.25 93 PHE A C 1
ATOM 765 O O . PHE A 1 93 ? 11.348 1.650 -25.411 1.00 79.25 93 PHE A O 1
ATOM 772 N N . HIS A 1 94 ? 10.323 3.638 -25.567 1.00 79.56 94 HIS A N 1
ATOM 773 C CA . HIS A 1 94 ? 10.182 3.591 -27.021 1.00 79.56 94 HIS A CA 1
ATOM 774 C C . HIS A 1 94 ? 11.539 3.558 -27.727 1.00 79.56 94 HIS A C 1
ATOM 776 O O . HIS A 1 94 ? 11.732 2.733 -28.620 1.00 79.56 94 HIS A O 1
ATOM 782 N N . THR A 1 95 ? 12.487 4.388 -27.285 1.00 78.56 95 THR A N 1
ATOM 783 C CA . THR A 1 95 ? 13.851 4.427 -27.834 1.00 78.56 95 THR A CA 1
ATOM 784 C C . THR A 1 95 ? 14.590 3.108 -27.596 1.00 78.56 95 THR A C 1
ATOM 786 O O . THR A 1 95 ? 15.236 2.575 -28.495 1.00 78.56 95 THR A O 1
ATOM 789 N N . MET A 1 96 ? 14.463 2.554 -26.388 1.00 74.12 96 MET A N 1
ATOM 790 C CA . MET A 1 96 ? 15.036 1.262 -26.014 1.00 74.12 96 MET A CA 1
ATOM 791 C C . MET A 1 96 ? 14.499 0.121 -26.892 1.00 74.12 96 MET A C 1
ATOM 793 O O . MET A 1 96 ? 15.239 -0.800 -27.217 1.00 74.12 96 MET A O 1
ATOM 797 N N . ARG A 1 97 ? 13.231 0.187 -27.312 1.00 72.88 97 ARG A N 1
ATOM 798 C CA . ARG A 1 97 ? 12.621 -0.815 -28.198 1.00 72.88 97 ARG A CA 1
ATOM 799 C C . ARG A 1 97 ? 12.980 -0.622 -29.674 1.00 72.88 97 ARG A C 1
ATOM 801 O O . ARG A 1 97 ? 13.022 -1.600 -30.416 1.00 72.88 97 ARG A O 1
ATOM 808 N N . SER A 1 98 ? 13.176 0.617 -30.123 1.00 70.19 98 SER A N 1
ATOM 809 C CA . SER A 1 98 ? 13.506 0.910 -31.523 1.00 70.19 98 SER A CA 1
ATOM 810 C C . SER A 1 98 ? 14.972 0.641 -31.868 1.00 70.19 98 SER A C 1
ATOM 812 O O . SER A 1 98 ? 15.269 0.314 -33.016 1.00 70.19 98 SER A O 1
ATOM 814 N N . ASP A 1 99 ? 15.877 0.751 -30.892 1.00 63.34 99 ASP A N 1
ATOM 815 C CA . ASP A 1 99 ? 17.301 0.457 -31.063 1.00 63.34 99 ASP A CA 1
ATOM 816 C C . ASP A 1 99 ? 17.566 -1.054 -30.931 1.00 63.34 99 ASP A C 1
ATOM 818 O O . ASP A 1 99 ? 17.974 -1.553 -29.888 1.00 63.34 99 ASP A O 1
ATOM 822 N N . VAL A 1 100 ? 17.352 -1.797 -32.022 1.00 58.16 100 VAL A N 1
ATOM 823 C CA . VAL A 1 100 ? 17.731 -3.224 -32.156 1.00 58.16 100 VAL A CA 1
ATOM 824 C C . VAL A 1 100 ? 19.147 -3.355 -32.747 1.00 58.16 100 VAL A C 1
ATOM 826 O O . VAL A 1 100 ? 19.441 -4.258 -33.531 1.00 58.16 1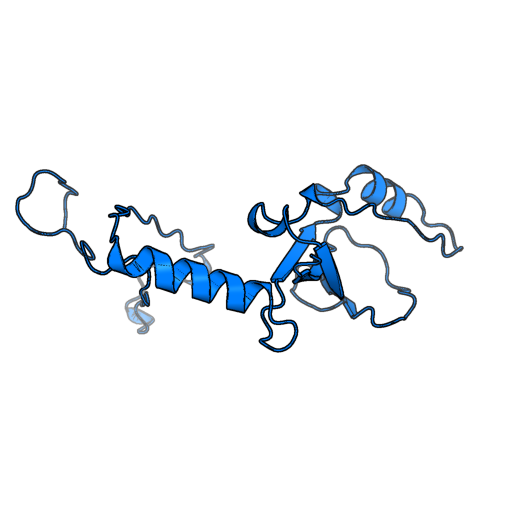00 VAL A O 1
ATOM 829 N N . SER A 1 101 ? 20.035 -2.400 -32.459 1.00 55.88 101 SER A N 1
ATOM 830 C CA . SER A 1 101 ? 21.416 -2.449 -32.938 1.00 55.88 101 SER A CA 1
ATOM 831 C C . SER A 1 101 ? 22.207 -3.523 -32.180 1.00 55.88 101 SER A C 1
ATOM 833 O O . SER A 1 101 ? 22.008 -3.759 -30.995 1.00 55.88 101 SER A O 1
ATOM 835 N N . THR A 1 102 ? 23.141 -4.186 -32.864 1.00 52.78 102 THR A N 1
ATOM 836 C CA . THR A 1 102 ? 24.044 -5.216 -32.303 1.00 52.78 102 THR A CA 1
ATOM 837 C C . THR A 1 102 ? 25.040 -4.690 -31.258 1.00 52.78 102 THR A C 1
ATOM 839 O O . THR A 1 102 ? 25.864 -5.456 -30.761 1.00 52.78 102 THR A O 1
ATOM 842 N N . GLU A 1 103 ? 24.995 -3.397 -30.936 1.00 58.78 103 GLU A N 1
ATOM 843 C CA . GLU A 1 103 ? 25.842 -2.764 -29.930 1.00 58.78 103 GLU A CA 1
ATOM 844 C C . GLU A 1 103 ? 25.037 -2.518 -28.652 1.00 58.78 103 GLU A C 1
ATOM 846 O O . GLU A 1 103 ? 23.944 -1.958 -28.690 1.00 58.78 103 GLU A O 1
ATOM 851 N N . ASN A 1 104 ? 25.599 -2.908 -27.506 1.00 57.78 104 ASN A N 1
ATOM 852 C CA . ASN A 1 104 ? 25.015 -2.648 -26.191 1.00 57.78 104 ASN A CA 1
ATOM 853 C C . ASN A 1 104 ? 25.084 -1.147 -25.869 1.00 57.78 104 ASN A C 1
ATOM 855 O O . ASN A 1 104 ? 26.005 -0.686 -25.191 1.00 57.78 104 ASN A O 1
ATOM 859 N N . VAL A 1 105 ? 24.119 -0.373 -26.360 1.00 61.94 105 VAL A N 1
ATOM 860 C CA . VAL A 1 105 ? 23.982 1.045 -26.019 1.00 61.94 105 VAL A CA 1
ATOM 861 C C . VAL A 1 105 ? 23.306 1.153 -24.655 1.00 61.94 105 VAL A C 1
ATOM 863 O O . VAL A 1 105 ? 22.124 0.849 -24.508 1.00 61.94 105 VAL A O 1
ATOM 866 N N . ALA A 1 106 ? 24.050 1.609 -23.647 1.00 64.50 106 ALA A N 1
ATOM 867 C CA . ALA A 1 106 ? 23.475 1.923 -22.345 1.00 64.50 106 ALA A CA 1
ATOM 868 C C . ALA A 1 106 ? 22.446 3.061 -22.486 1.00 64.50 106 ALA A C 1
ATOM 870 O O . ALA A 1 106 ? 22.749 4.117 -23.047 1.00 64.50 106 ALA A O 1
ATOM 871 N N . LYS A 1 107 ? 21.231 2.846 -21.975 1.00 69.31 107 LYS A N 1
ATOM 872 C CA . LYS A 1 107 ? 20.194 3.878 -21.851 1.00 69.31 107 LYS A CA 1
ATOM 873 C C . LYS A 1 107 ? 20.067 4.287 -20.389 1.00 69.31 107 LYS A C 1
ATOM 875 O O . LYS A 1 107 ? 20.094 3.444 -19.494 1.00 69.31 107 LYS A O 1
ATOM 880 N N . GLU A 1 108 ? 19.942 5.586 -20.155 1.00 70.75 108 GLU A N 1
ATOM 881 C CA . GLU A 1 108 ? 19.833 6.155 -18.815 1.00 70.75 108 GLU A CA 1
ATOM 882 C C . GLU A 1 108 ? 18.371 6.469 -18.492 1.00 70.75 108 GLU A C 1
ATOM 884 O O . GLU A 1 108 ? 17.689 7.132 -19.269 1.00 70.75 108 GLU A O 1
ATOM 889 N N . PHE A 1 109 ? 17.901 6.033 -17.322 1.00 73.25 109 PHE A N 1
ATOM 890 C CA . PHE A 1 109 ? 16.591 6.407 -16.786 1.00 73.25 109 PHE A CA 1
ATOM 891 C C . PHE A 1 109 ? 16.786 7.385 -15.631 1.00 73.25 109 PHE A C 1
ATOM 893 O O . PHE A 1 109 ? 17.377 7.046 -14.601 1.00 73.25 109 PHE A O 1
ATOM 900 N N . LYS A 1 110 ? 16.289 8.616 -15.781 1.00 78.44 110 LYS A N 1
ATOM 901 C CA . LYS A 1 110 ? 16.453 9.649 -14.754 1.00 78.44 110 LYS A CA 1
ATOM 902 C C . LYS A 1 110 ? 15.360 9.549 -13.693 1.00 78.44 110 LYS A C 1
ATOM 904 O O . LYS A 1 110 ? 14.301 10.164 -13.798 1.00 78.44 110 LYS A O 1
ATOM 909 N N . ILE A 1 111 ? 15.653 8.831 -12.616 1.00 77.19 111 ILE A N 1
ATOM 910 C CA . ILE A 1 111 ? 14.767 8.753 -11.451 1.00 77.19 111 ILE A CA 1
ATOM 911 C C . ILE A 1 111 ? 14.945 10.013 -10.596 1.00 77.19 111 ILE A C 1
ATOM 913 O O . ILE A 1 111 ? 16.010 10.273 -10.038 1.00 77.19 111 ILE A O 1
ATOM 917 N N . THR A 1 112 ? 13.886 10.813 -10.493 1.00 78.00 112 THR A N 1
ATOM 918 C CA . THR A 1 112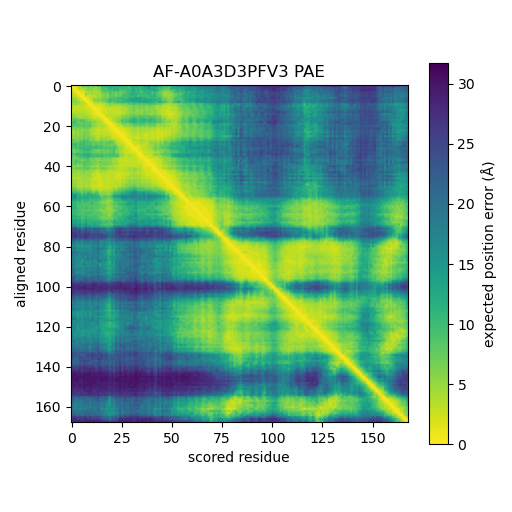 ? 13.836 12.002 -9.629 1.00 78.00 112 THR A CA 1
ATOM 919 C C . THR A 1 112 ? 13.153 11.705 -8.291 1.00 78.00 112 THR A C 1
ATOM 921 O O . THR A 1 112 ? 12.503 10.676 -8.113 1.00 78.00 112 THR A O 1
ATOM 924 N N . LYS A 1 113 ? 13.246 12.635 -7.332 1.00 75.69 113 LYS A N 1
ATOM 925 C CA . LYS A 1 113 ? 12.614 12.485 -6.010 1.00 75.69 113 LYS A CA 1
ATOM 926 C C . LYS A 1 113 ? 11.083 12.338 -6.070 1.00 75.69 113 LYS A C 1
ATOM 928 O O . LYS A 1 113 ? 10.489 11.765 -5.165 1.00 75.6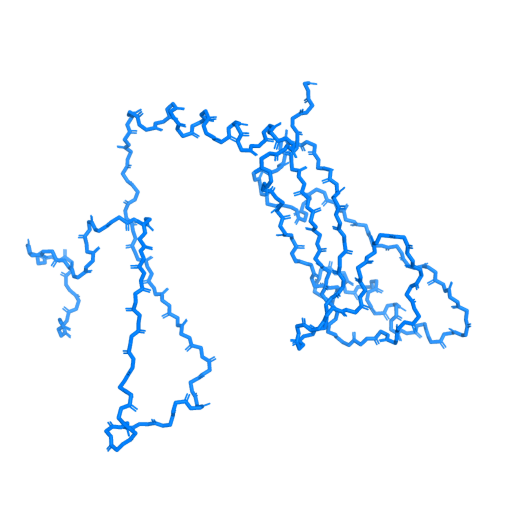9 113 LYS A O 1
ATOM 933 N N . LEU A 1 114 ? 10.456 12.805 -7.152 1.00 80.50 114 LEU A N 1
ATOM 934 C CA . LEU A 1 114 ? 9.007 12.731 -7.371 1.00 80.50 114 LEU A CA 1
ATOM 935 C C . LEU A 1 114 ? 8.492 11.298 -7.567 1.00 80.50 114 LEU A C 1
ATOM 937 O O . LEU A 1 114 ? 7.313 11.041 -7.345 1.00 80.50 114 LEU A O 1
ATOM 941 N N . PHE A 1 115 ? 9.365 10.359 -7.942 1.00 77.81 115 PHE A N 1
ATOM 942 C CA . PHE A 1 115 ? 9.000 8.947 -8.076 1.00 77.81 115 PHE A CA 1
ATOM 943 C C . PHE A 1 115 ? 8.806 8.250 -6.728 1.00 77.81 115 PHE A C 1
ATOM 945 O O . PHE A 1 115 ? 8.322 7.120 -6.683 1.00 77.81 115 PHE A O 1
ATOM 952 N N . PHE A 1 116 ? 9.150 8.901 -5.619 1.00 80.62 116 PHE A N 1
ATOM 953 C CA . PHE A 1 116 ? 9.014 8.329 -4.290 1.00 80.62 116 PHE A CA 1
ATOM 954 C C . PHE A 1 116 ? 7.801 8.920 -3.557 1.00 80.62 116 PHE A C 1
ATOM 956 O O . PHE A 1 116 ? 7.417 10.064 -3.800 1.00 80.62 116 PHE A O 1
ATOM 963 N N . PRO A 1 117 ? 7.158 8.154 -2.656 1.00 82.19 117 PRO A N 1
ATOM 964 C CA . PRO A 1 117 ? 6.037 8.632 -1.856 1.00 82.19 117 PRO A CA 1
ATOM 965 C C . PRO A 1 117 ? 6.364 9.928 -1.109 1.00 82.19 117 PRO A C 1
ATOM 967 O O . PRO A 1 117 ? 7.485 10.117 -0.631 1.00 82.19 117 PRO A O 1
ATOM 970 N N . TYR A 1 118 ? 5.351 10.773 -0.917 1.00 79.38 118 TYR A N 1
ATOM 971 C CA . TYR A 1 118 ? 5.483 12.085 -0.272 1.00 79.38 118 TYR A CA 1
ATOM 972 C C . TYR A 1 118 ? 6.212 12.046 1.084 1.00 79.38 118 TYR A C 1
ATOM 974 O O . TYR A 1 118 ? 6.980 12.950 1.402 1.00 79.38 118 TYR A O 1
ATOM 982 N N . LEU A 1 119 ? 6.051 10.960 1.849 1.00 74.00 119 LEU A N 1
ATOM 983 C CA . LEU A 1 119 ? 6.732 10.753 3.133 1.00 74.00 119 LEU A CA 1
ATOM 984 C C . LEU A 1 119 ? 8.267 10.823 3.041 1.00 74.00 119 LEU A C 1
ATOM 986 O O . LEU A 1 119 ? 8.921 11.137 4.027 1.00 74.00 119 LEU A O 1
ATOM 990 N N . SER A 1 120 ? 8.844 10.549 1.868 1.00 74.19 120 SER A N 1
ATOM 991 C CA . SER A 1 120 ? 10.293 10.553 1.628 1.00 74.19 120 SER A CA 1
ATOM 992 C C . SER A 1 120 ? 10.832 11.902 1.134 1.00 74.19 120 SER A C 1
ATOM 994 O O . SER A 1 120 ? 12.042 12.077 1.003 1.00 74.19 120 SER A O 1
ATOM 996 N N . ASN A 1 121 ? 9.965 12.895 0.898 1.00 77.00 121 ASN A N 1
ATOM 997 C CA . ASN A 1 121 ? 10.362 14.164 0.286 1.00 77.00 121 ASN A CA 1
ATOM 998 C C . ASN A 1 121 ? 11.309 15.003 1.167 1.00 77.00 121 ASN A C 1
ATOM 1000 O O . ASN A 1 121 ? 12.134 15.750 0.650 1.00 77.00 121 ASN A O 1
ATOM 1004 N N . ASN A 1 122 ? 11.249 14.833 2.489 1.00 76.06 122 ASN A N 1
ATOM 1005 C CA . ASN A 1 122 ? 12.135 15.516 3.441 1.00 76.06 122 ASN A CA 1
ATOM 1006 C C . ASN A 1 122 ? 13.350 14.671 3.859 1.00 76.06 122 ASN A C 1
ATOM 1008 O O . ASN A 1 122 ? 14.121 15.097 4.710 1.00 76.06 122 ASN A O 1
ATOM 1012 N N . TYR A 1 123 ? 13.520 13.487 3.269 1.00 74.56 123 TYR A N 1
ATOM 1013 C CA . TYR A 1 123 ? 14.606 12.563 3.586 1.00 74.56 123 TYR A CA 1
ATOM 1014 C C . TYR A 1 123 ? 15.565 12.444 2.403 1.00 74.56 123 TYR A C 1
ATOM 1016 O O . TYR A 1 123 ? 15.188 12.693 1.253 1.00 74.56 123 TYR A O 1
ATOM 1024 N N . GLU A 1 124 ? 16.810 12.071 2.670 1.00 74.75 124 GLU A N 1
ATOM 1025 C CA . GLU A 1 124 ? 17.710 11.602 1.623 1.00 74.75 124 GLU A CA 1
ATOM 1026 C C . GLU A 1 124 ? 17.351 10.160 1.270 1.00 74.75 124 GLU A C 1
ATOM 1028 O O . GLU A 1 124 ? 17.024 9.363 2.144 1.00 74.75 124 GLU A O 1
ATOM 1033 N N . ILE A 1 125 ? 17.368 9.813 -0.012 1.00 75.44 125 ILE A N 1
ATOM 1034 C CA . ILE A 1 125 ? 16.964 8.488 -0.481 1.00 75.44 125 ILE A CA 1
ATOM 1035 C C . ILE A 1 125 ? 18.226 7.706 -0.828 1.00 75.44 125 ILE A C 1
ATOM 1037 O O . ILE A 1 125 ? 18.904 8.044 -1.796 1.00 75.44 125 ILE A O 1
ATOM 1041 N N . LYS A 1 126 ? 18.533 6.652 -0.063 1.00 74.00 126 LYS A N 1
ATOM 1042 C CA . LYS A 1 126 ? 19.607 5.709 -0.411 1.00 74.00 126 LYS A CA 1
ATOM 1043 C C . LYS A 1 126 ? 19.023 4.468 -1.072 1.00 74.00 126 LYS A C 1
ATOM 1045 O O . LYS A 1 126 ? 18.139 3.815 -0.515 1.00 74.00 126 LYS A O 1
ATOM 1050 N N . PHE A 1 127 ? 19.545 4.124 -2.243 1.00 71.06 127 PHE A N 1
ATOM 1051 C CA . PHE A 1 127 ? 19.196 2.892 -2.946 1.00 71.06 127 PHE A CA 1
ATOM 1052 C C . PHE A 1 127 ? 19.921 1.699 -2.325 1.00 71.06 127 PHE A C 1
ATOM 1054 O O . PHE A 1 127 ? 21.128 1.759 -2.100 1.00 71.06 127 PHE A O 1
ATOM 1061 N N . LYS A 1 128 ? 19.185 0.618 -2.048 1.00 70.12 128 LYS A N 1
ATOM 1062 C CA . LYS A 1 128 ? 19.752 -0.652 -1.574 1.00 70.12 128 LYS A CA 1
ATOM 1063 C C . LYS A 1 128 ? 19.868 -1.678 -2.692 1.00 70.12 128 LYS A C 1
ATOM 1065 O O . LYS A 1 128 ? 20.921 -2.285 -2.837 1.00 70.12 128 LYS A O 1
ATOM 1070 N N . SER A 1 129 ? 18.808 -1.872 -3.472 1.00 70.88 129 SER A N 1
ATOM 1071 C CA . SER A 1 129 ? 18.834 -2.783 -4.616 1.00 70.88 129 SER A CA 1
ATOM 1072 C C . SER A 1 129 ? 17.829 -2.386 -5.691 1.00 70.88 129 SER A C 1
ATOM 1074 O O . SER A 1 129 ? 16.926 -1.574 -5.473 1.00 70.88 129 SER A O 1
ATOM 1076 N N . CYS A 1 130 ? 18.038 -2.948 -6.874 1.00 70.19 130 CYS A N 1
ATOM 1077 C CA . CYS A 1 130 ? 17.271 -2.692 -8.075 1.00 70.19 130 CYS A CA 1
ATOM 1078 C C . CYS A 1 130 ? 17.061 -4.031 -8.788 1.00 70.19 130 CYS A C 1
ATOM 1080 O O . CYS A 1 130 ? 18.035 -4.729 -9.083 1.00 70.19 130 CYS A O 1
ATOM 1082 N N . SER A 1 131 ? 15.805 -4.402 -9.030 1.00 74.00 131 SER A N 1
ATOM 1083 C CA . SER A 1 131 ? 15.455 -5.684 -9.648 1.00 74.00 131 SER A CA 1
ATOM 1084 C C . SER A 1 131 ? 14.445 -5.475 -10.767 1.00 74.00 131 SER A C 1
ATOM 1086 O O . SER A 1 131 ? 13.489 -4.714 -10.604 1.00 74.00 131 SER A O 1
ATOM 1088 N N . PHE A 1 132 ? 14.641 -6.169 -11.884 1.00 73.00 132 PHE A N 1
ATOM 1089 C CA . PHE A 1 132 ? 13.723 -6.150 -13.020 1.00 73.00 132 PHE A CA 1
ATOM 1090 C C . PHE A 1 132 ? 12.804 -7.365 -12.981 1.00 73.00 132 PHE A C 1
ATOM 1092 O O . PHE A 1 132 ? 13.264 -8.488 -12.772 1.00 73.00 132 PHE A O 1
ATOM 1099 N N . TYR A 1 133 ? 11.517 -7.136 -13.213 1.00 69.69 133 TYR A N 1
ATOM 1100 C CA . TYR A 1 133 ? 10.479 -8.158 -13.236 1.00 69.69 133 TYR A CA 1
ATOM 1101 C C . TYR A 1 133 ? 9.755 -8.155 -14.575 1.00 69.69 133 TYR A C 1
ATOM 1103 O O . TYR A 1 133 ? 9.481 -7.094 -15.144 1.00 69.69 133 TYR A O 1
ATOM 1111 N N . LYS A 1 134 ? 9.384 -9.351 -15.028 1.00 67.50 134 LYS A N 1
ATOM 1112 C CA . LYS A 1 134 ? 8.364 -9.549 -16.061 1.00 67.50 134 LYS A CA 1
ATOM 1113 C C . LYS A 1 134 ? 6.972 -9.560 -15.430 1.00 67.50 134 LYS A C 1
ATOM 1115 O O . LYS A 1 134 ? 6.807 -9.788 -14.233 1.00 67.50 134 LYS A O 1
ATOM 1120 N N . LYS A 1 135 ? 5.941 -9.349 -16.253 1.00 61.44 135 LYS A N 1
ATOM 1121 C CA . LYS A 1 135 ? 4.526 -9.371 -15.827 1.00 61.44 135 LYS A CA 1
ATOM 1122 C C . LYS A 1 135 ? 4.069 -10.716 -15.243 1.00 61.44 135 LYS A C 1
ATOM 1124 O O . LYS A 1 135 ? 3.097 -10.737 -14.497 1.00 61.44 135 LYS A O 1
ATOM 1129 N N . ASP A 1 136 ? 4.758 -11.812 -15.549 1.00 64.38 136 ASP A N 1
ATOM 1130 C CA . ASP A 1 136 ? 4.524 -13.128 -14.935 1.00 64.38 136 ASP A CA 1
ATOM 1131 C C . ASP A 1 136 ? 5.088 -13.247 -13.502 1.00 64.38 136 ASP A C 1
ATOM 1133 O O . ASP A 1 136 ? 4.913 -14.276 -12.855 1.00 64.38 136 ASP A O 1
ATOM 1137 N N . GLY A 1 137 ? 5.742 -12.195 -12.996 1.00 60.09 137 GLY A N 1
ATOM 1138 C CA . GLY A 1 137 ? 6.363 -12.151 -11.674 1.00 60.09 137 GLY A CA 1
ATOM 1139 C C . GLY A 1 137 ? 7.776 -12.735 -11.632 1.00 60.09 137 GLY A C 1
ATOM 1140 O O . GLY A 1 137 ? 8.401 -12.711 -10.571 1.00 60.09 137 GLY A O 1
ATOM 1141 N N . SER A 1 138 ? 8.307 -13.233 -12.754 1.00 63.84 138 SER A N 1
ATOM 1142 C CA . SER A 1 138 ? 9.676 -13.745 -12.817 1.00 63.84 138 SER A CA 1
ATOM 1143 C C . SER A 1 138 ? 10.701 -12.607 -12.749 1.00 63.84 138 SER A C 1
ATOM 1145 O O . SER A 1 138 ? 10.560 -11.564 -13.396 1.00 63.84 138 SER A O 1
ATOM 1147 N N . VAL A 1 139 ? 11.740 -12.802 -11.931 1.00 61.94 139 VAL A N 1
ATOM 1148 C CA . VAL A 1 139 ? 12.869 -11.870 -11.815 1.00 61.94 139 VAL A CA 1
ATOM 1149 C C . VAL A 1 139 ? 13.779 -12.072 -13.020 1.00 61.94 139 VAL A C 1
ATOM 1151 O O . VAL A 1 139 ? 14.293 -13.168 -13.230 1.00 61.94 139 VAL A O 1
ATOM 1154 N N . VAL A 1 140 ? 13.985 -11.013 -13.798 1.00 59.16 140 VAL A N 1
ATOM 1155 C CA . VAL A 1 140 ? 14.862 -11.021 -14.977 1.00 59.16 140 VAL A CA 1
ATOM 1156 C C . VAL A 1 140 ? 16.313 -10.800 -14.559 1.00 59.16 140 VAL A C 1
ATOM 1158 O O . VAL A 1 140 ? 17.210 -11.494 -15.022 1.00 59.16 140 VAL A O 1
ATOM 1161 N N . THR A 1 141 ? 16.572 -9.864 -13.642 1.00 59.22 141 THR A N 1
ATOM 1162 C CA . THR A 1 141 ? 17.923 -9.603 -13.118 1.00 59.22 141 THR A CA 1
ATOM 1163 C C . THR A 1 141 ? 17.842 -8.873 -11.776 1.00 59.22 141 THR A C 1
ATOM 1165 O O . THR A 1 141 ? 17.107 -7.891 -11.644 1.00 59.22 141 THR A O 1
ATOM 1168 N N . GLU A 1 142 ? 18.620 -9.312 -10.784 1.00 50.81 142 GLU A N 1
ATOM 1169 C CA . GLU A 1 142 ? 18.920 -8.539 -9.575 1.00 50.81 142 GLU A CA 1
ATOM 1170 C C . GLU A 1 142 ? 20.247 -7.806 -9.810 1.00 50.81 142 GLU A C 1
ATOM 1172 O O . GLU A 1 142 ? 21.305 -8.430 -9.885 1.00 50.81 142 GLU A O 1
ATOM 1177 N N . ILE A 1 143 ? 20.218 -6.483 -10.003 1.00 50.31 143 ILE A N 1
ATOM 1178 C CA . ILE A 1 143 ? 21.444 -5.730 -10.291 1.00 50.31 143 ILE A CA 1
ATOM 1179 C C . ILE A 1 143 ? 22.160 -5.440 -8.971 1.00 50.31 143 ILE A C 1
ATOM 1181 O O . ILE A 1 143 ? 22.051 -4.362 -8.391 1.00 50.31 143 ILE A O 1
ATOM 1185 N N . THR A 1 144 ? 22.947 -6.412 -8.516 1.00 39.12 144 THR A N 1
ATOM 1186 C CA . THR A 1 144 ? 24.153 -6.171 -7.710 1.00 39.12 144 THR A CA 1
ATOM 1187 C C . THR A 1 144 ? 25.367 -6.290 -8.632 1.00 39.12 144 THR A C 1
ATOM 1189 O O . THR A 1 144 ? 26.192 -7.184 -8.516 1.00 39.12 144 THR A O 1
ATOM 1192 N N . GLY A 1 145 ? 25.432 -5.381 -9.613 1.00 39.69 145 GLY A N 1
ATOM 1193 C CA . GLY A 1 145 ? 26.523 -5.287 -10.584 1.00 39.69 145 GLY A CA 1
ATOM 1194 C C . GLY A 1 145 ? 26.572 -6.433 -11.599 1.00 39.69 145 GLY A C 1
ATOM 1195 O O . GLY A 1 145 ? 27.397 -7.327 -11.470 1.00 39.69 145 GLY A O 1
ATOM 1196 N N . ALA A 1 146 ? 25.750 -6.381 -12.651 1.00 28.64 146 ALA A N 1
ATOM 1197 C CA . ALA A 1 146 ? 25.964 -7.165 -13.870 1.00 28.64 146 ALA A CA 1
ATOM 1198 C C . ALA A 1 146 ? 25.178 -6.583 -15.056 1.00 28.64 146 ALA A C 1
ATOM 1200 O O . ALA A 1 146 ? 24.074 -6.069 -14.885 1.00 28.64 146 ALA A O 1
ATOM 1201 N N . ALA A 1 147 ? 25.779 -6.665 -16.246 1.00 34.81 147 ALA A N 1
ATOM 1202 C CA . ALA A 1 147 ? 25.197 -6.287 -17.530 1.00 34.81 147 ALA A CA 1
ATOM 1203 C C . ALA A 1 147 ? 24.042 -7.233 -17.904 1.00 34.81 147 ALA A C 1
ATOM 1205 O O . ALA A 1 147 ? 24.226 -8.448 -17.901 1.00 34.81 147 ALA A O 1
ATOM 1206 N N . ALA A 1 148 ? 22.872 -6.682 -18.238 1.00 38.41 148 ALA A N 1
ATOM 1207 C CA . ALA A 1 148 ? 21.726 -7.458 -18.707 1.00 38.41 148 ALA A CA 1
ATOM 1208 C C . ALA A 1 148 ? 21.786 -7.617 -20.236 1.00 38.41 148 ALA A C 1
ATOM 1210 O O . ALA A 1 148 ? 21.786 -6.628 -20.966 1.00 38.41 148 ALA A O 1
ATOM 1211 N N . SER A 1 149 ? 21.845 -8.865 -20.707 1.00 38.31 149 SER A N 1
ATOM 1212 C CA . SER A 1 149 ? 21.794 -9.268 -22.123 1.00 38.31 149 SER A CA 1
ATOM 1213 C C . SER A 1 149 ? 20.414 -9.792 -22.539 1.00 38.31 149 SER A C 1
ATOM 1215 O O . SER A 1 149 ? 20.321 -10.623 -23.441 1.00 38.31 149 SER A O 1
ATOM 1217 N N . ASP A 1 150 ? 19.344 -9.353 -21.876 1.00 42.66 150 ASP A N 1
ATOM 1218 C CA . ASP A 1 150 ? 18.000 -9.877 -22.116 1.00 42.66 150 ASP A CA 1
ATOM 1219 C C . ASP A 1 150 ? 17.185 -8.979 -23.051 1.00 42.66 150 ASP A C 1
ATOM 1221 O O . ASP A 1 150 ? 17.183 -7.754 -22.940 1.00 42.66 150 ASP A O 1
ATOM 1225 N N . ILE A 1 151 ? 16.479 -9.623 -23.984 1.00 44.06 151 ILE A N 1
ATOM 1226 C CA . ILE A 1 151 ? 15.594 -8.991 -24.969 1.00 44.06 151 ILE A CA 1
ATOM 1227 C C . ILE A 1 151 ? 14.517 -8.182 -24.233 1.00 44.06 151 ILE A C 1
ATOM 1229 O O . ILE A 1 151 ? 13.724 -8.735 -23.469 1.00 44.06 151 ILE A O 1
ATOM 1233 N N . ILE A 1 152 ? 14.486 -6.876 -24.496 1.00 49.03 152 ILE A N 1
ATOM 1234 C CA . ILE A 1 152 ? 13.510 -5.925 -23.959 1.00 49.03 152 ILE A CA 1
ATOM 1235 C C . ILE A 1 152 ? 12.103 -6.291 -24.454 1.00 49.03 152 ILE A C 1
ATOM 1237 O O . ILE A 1 152 ? 11.829 -6.259 -25.655 1.00 49.03 152 ILE A O 1
ATOM 1241 N N . ASP A 1 153 ? 11.196 -6.615 -23.531 1.00 51.44 153 ASP A N 1
ATOM 1242 C CA . ASP A 1 153 ? 9.787 -6.907 -23.818 1.00 51.44 153 ASP A CA 1
ATOM 1243 C C . ASP A 1 153 ? 8.851 -5.792 -23.304 1.00 51.44 153 ASP A C 1
ATOM 1245 O O . ASP A 1 153 ? 9.265 -4.882 -22.585 1.00 51.44 153 ASP A O 1
ATOM 1249 N N . ASP A 1 154 ? 7.574 -5.832 -23.708 1.00 51.00 154 ASP A N 1
ATOM 1250 C CA . ASP A 1 154 ? 6.559 -4.801 -23.414 1.00 51.00 154 ASP A CA 1
ATOM 1251 C C . ASP A 1 154 ? 6.216 -4.609 -21.923 1.00 51.00 154 ASP A C 1
ATOM 1253 O O . ASP A 1 154 ? 5.392 -3.752 -21.591 1.00 51.00 154 ASP A O 1
ATOM 1257 N N . ASN A 1 155 ? 6.795 -5.409 -21.025 1.00 60.56 155 ASN A N 1
ATOM 1258 C CA . ASN A 1 155 ? 6.247 -5.649 -19.695 1.00 60.56 155 ASN A CA 1
ATOM 1259 C C . ASN A 1 155 ? 7.277 -5.564 -18.556 1.00 60.56 155 ASN A C 1
ATOM 1261 O O . ASN A 1 155 ? 7.066 -6.161 -17.498 1.00 60.56 155 ASN A O 1
ATOM 1265 N N . TRP A 1 156 ? 8.369 -4.820 -18.747 1.00 61.81 156 TRP A N 1
ATOM 1266 C CA . TRP A 1 156 ? 9.428 -4.677 -17.746 1.00 61.81 156 TRP A CA 1
ATOM 1267 C C . TRP A 1 156 ? 8.998 -3.737 -16.613 1.00 61.81 156 TRP A C 1
ATOM 1269 O O . TRP A 1 156 ? 8.668 -2.565 -16.828 1.00 61.81 156 TRP A O 1
ATOM 1279 N N . VAL A 1 157 ? 9.028 -4.258 -15.388 1.00 61.19 157 VAL A N 1
ATOM 1280 C CA . VAL A 1 157 ? 8.798 -3.504 -14.152 1.00 61.19 157 VAL A CA 1
ATOM 1281 C C . VAL A 1 157 ? 10.101 -3.427 -13.373 1.00 61.19 157 VAL A C 1
ATOM 1283 O O . VAL A 1 157 ? 10.754 -4.434 -13.119 1.00 61.19 157 VAL A O 1
ATOM 1286 N N . LEU A 1 158 ? 10.464 -2.218 -12.972 1.00 67.88 158 LEU A N 1
ATOM 1287 C CA . LEU A 1 158 ? 11.620 -1.934 -12.145 1.00 67.88 158 LEU A CA 1
ATOM 1288 C C . LEU A 1 158 ? 11.182 -1.827 -10.685 1.00 67.88 158 LEU A C 1
ATOM 1290 O O . LEU A 1 158 ? 10.415 -0.934 -10.333 1.00 67.88 158 LEU A O 1
ATOM 1294 N N . SER A 1 159 ? 11.676 -2.709 -9.822 1.00 66.50 159 SER A N 1
ATOM 1295 C CA . SER A 1 159 ? 11.550 -2.536 -8.375 1.00 66.50 159 SER A CA 1
ATOM 1296 C C . SER A 1 159 ? 12.791 -1.857 -7.830 1.00 66.50 159 SER A C 1
ATOM 1298 O O . SER A 1 159 ? 13.891 -2.407 -7.889 1.00 66.50 159 SER A O 1
ATOM 1300 N N . LEU A 1 160 ? 12.597 -0.682 -7.247 1.00 69.88 160 LEU A N 1
ATOM 1301 C CA . LEU A 1 160 ? 13.615 0.058 -6.524 1.00 69.88 160 LEU A CA 1
ATOM 1302 C C . LEU A 1 160 ? 13.394 -0.109 -5.033 1.00 69.88 160 LEU A C 1
ATOM 1304 O O . LEU A 1 160 ? 12.408 0.366 -4.474 1.00 69.88 160 LEU A O 1
ATOM 1308 N N . ASN A 1 161 ? 14.348 -0.755 -4.387 1.00 68.62 161 ASN A N 1
ATOM 1309 C CA . ASN A 1 161 ? 14.384 -0.900 -2.948 1.00 68.62 161 ASN A CA 1
ATOM 1310 C C . ASN A 1 161 ? 15.194 0.254 -2.368 1.00 68.62 161 ASN A C 1
ATOM 1312 O O . ASN A 1 161 ? 16.405 0.345 -2.591 1.00 68.62 161 ASN A O 1
ATOM 1316 N N . TYR A 1 162 ? 14.527 1.146 -1.638 1.00 66.75 162 TYR A N 1
ATOM 1317 C CA . TYR A 1 162 ? 15.158 2.343 -1.093 1.00 66.75 162 TYR A CA 1
ATOM 1318 C C . TYR A 1 162 ? 14.886 2.514 0.399 1.00 66.75 162 TYR A C 1
ATOM 1320 O O . TYR A 1 162 ? 13.884 2.038 0.937 1.00 66.75 162 TYR A O 1
ATOM 1328 N N . ASN A 1 163 ? 15.783 3.254 1.045 1.00 66.56 163 ASN A N 1
ATOM 1329 C CA . ASN A 1 163 ? 15.648 3.687 2.423 1.00 66.56 163 ASN A CA 1
ATOM 1330 C C . ASN A 1 163 ? 15.660 5.224 2.466 1.00 66.56 163 ASN A C 1
ATOM 1332 O O . ASN A 1 163 ? 16.670 5.823 2.082 1.00 66.56 163 ASN A O 1
ATOM 1336 N N . PRO A 1 164 ? 14.576 5.879 2.919 1.00 63.03 164 PRO A N 1
ATOM 1337 C CA . PRO A 1 164 ? 14.636 7.279 3.306 1.00 63.03 164 PRO A CA 1
ATOM 1338 C C . PRO A 1 164 ? 15.464 7.376 4.588 1.00 63.03 164 PRO A C 1
ATOM 1340 O O . PRO A 1 164 ? 15.184 6.669 5.548 1.00 63.03 164 PRO A O 1
ATOM 1343 N N . ILE A 1 165 ? 16.501 8.204 4.593 1.00 63.19 165 ILE A N 1
ATOM 1344 C CA . ILE A 1 165 ? 17.417 8.391 5.716 1.00 63.19 165 ILE A CA 1
ATOM 1345 C C . ILE A 1 165 ? 17.519 9.881 6.005 1.00 63.19 165 ILE A C 1
ATOM 1347 O O . ILE A 1 165 ? 17.630 10.715 5.106 1.00 63.19 165 ILE A O 1
ATOM 1351 N N . THR A 1 166 ? 17.460 10.224 7.286 1.00 61.97 166 THR A N 1
ATOM 1352 C CA . THR A 1 166 ? 17.713 11.590 7.734 1.00 61.97 166 THR A CA 1
ATOM 1353 C C . THR A 1 166 ? 19.211 11.858 7.656 1.00 61.97 166 THR A C 1
ATOM 1355 O O . THR A 1 166 ? 19.978 11.250 8.403 1.00 61.97 166 THR A O 1
ATOM 1358 N N . ILE A 1 167 ? 19.632 12.799 6.814 1.00 55.84 167 ILE A N 1
ATOM 1359 C CA . ILE A 1 167 ? 20.893 13.512 7.038 1.00 55.84 167 ILE A CA 1
ATOM 1360 C C . ILE A 1 167 ? 20.533 14.831 7.725 1.00 55.84 167 ILE A C 1
ATOM 1362 O O . ILE A 1 167 ? 19.549 15.466 7.350 1.00 55.84 167 ILE A O 1
ATOM 1366 N N . LYS A 1 168 ? 21.253 15.145 8.810 1.00 46.19 168 LYS A N 1
ATOM 1367 C CA . LYS A 1 168 ? 21.070 16.367 9.608 1.00 46.19 168 LYS A CA 1
ATOM 1368 C C . LYS A 1 168 ? 21.150 17.628 8.758 1.00 46.19 168 LYS A C 1
ATOM 1370 O O . LYS A 1 168 ? 22.061 17.679 7.905 1.00 46.19 168 LYS A O 1
#

pLDDT: mean 74.54, std 14.07, range [28.64, 91.69]

Sequence (168 aa):
MFELNFRDERYLPFEGAGAISEWKIELTEAEELRQFDYYSISDVILHMSYTAREEAILKTPAIDNLKTILSDETKGKIFPRLISLKNDFPDEFHTMRSDVSTENVAKEFKITKLFFPYLSNNYEIKFKSCSFYKKDGSVVTEITGAAASDIIDDNWVLSLNYNPITIK

Foldseek 3Di:
DPDDDPPDPDDDVCVPVDPPDDDDDDDDPPPVPDPDDPVPDPDDDDDDDDDDDDDPVVVVVVVVVLCCQQADPPPDPFPKQKDWCCPNPVPLLVVLQVPPDPDPDDGDDDDDPVSDDPSLNQFDKDWDWKWKAFPVRDTQDTPPPDDRPDDDDNGIMIITGIGGHDDD

Solvent-accessible surface area (backbone atoms only — not comparable to full-atom values): 11464 Å² total; per-residue (Å²): 132,96,70,94,62,93,84,53,95,64,82,58,91,75,60,89,64,60,93,84,70,88,85,87,86,85,76,79,79,57,68,92,72,50,93,64,71,69,89,73,60,88,79,87,86,84,88,83,88,82,82,93,74,92,55,80,81,53,51,60,59,50,51,54,48,50,50,48,63,41,59,40,89,81,77,66,67,65,45,76,41,81,43,44,40,61,80,76,36,45,70,63,42,51,51,62,67,69,60,79,58,97,62,92,72,89,80,85,80,88,83,55,77,82,81,48,64,76,89,41,72,90,34,47,77,46,80,77,46,43,35,36,28,42,83,88,69,49,73,75,46,74,51,81,81,69,90,83,90,70,84,87,63,97,49,51,31,39,36,40,27,30,36,47,32,73,74,133

Nearest PDB structures (foldseek):
  6swh-assembly1_B  TM=3.462E-01  e=1.387E+00  Escherichia coli K-12
  9c3c-assembly1_d  TM=1.194E-01  e=7.677E+00  Oryctolagus cuniculus

Mean predicted aligned error: 13.6 Å

Secondary structure (DSSP, 8-state):
--S--TTSSSPPTTTTS-SS----------GGG-SS-GGG---------------HHHHHHHHHHHHHHHH-SSS---EEEEEEHHHHSHHHHHHHHH---SS---------GGGS-GGGTTSEEEEEEEEEE-TTS-EEEE-SS----PPP-TT-EEEEEEEEE---

Radius of gyration: 23.16 Å; Cα contacts (8 Å, |Δi|>4): 142; chains: 1; bounding box: 57×46×56 Å